Protein AF-Q9QZ90-F1 (afdb_monomer_lite)

Structure (mmCIF, N/CA/C/O backbone):
data_AF-Q9QZ90-F1
#
_entry.id   AF-Q9QZ90-F1
#
loop_
_atom_site.group_PDB
_atom_site.id
_atom_site.type_symbol
_atom_site.label_atom_id
_atom_site.label_alt_id
_atom_site.label_comp_id
_atom_site.label_asym_id
_atom_site.label_entity_id
_atom_site.label_seq_id
_atom_site.pdbx_PDB_ins_code
_atom_site.Cartn_x
_atom_site.Cartn_y
_atom_site.Cartn_z
_atom_site.occupancy
_atom_site.B_iso_or_equiv
_atom_site.auth_seq_id
_atom_site.auth_comp_id
_atom_site.auth_asym_id
_atom_site.auth_atom_id
_atom_site.pdbx_PDB_model_num
ATOM 1 N N . HIS A 1 1 ? -5.263 -1.551 0.653 1.00 66.38 1 HIS A N 1
ATOM 2 C CA . HIS A 1 1 ? -4.727 -0.431 -0.147 1.00 66.38 1 HIS A CA 1
ATOM 3 C C . HIS A 1 1 ? -3.225 -0.358 -0.107 1.00 66.38 1 HIS A C 1
ATOM 5 O O . HIS A 1 1 ? -2.635 -0.944 -0.997 1.00 66.38 1 HIS A O 1
ATOM 11 N N . TYR A 1 2 ? -2.611 0.257 0.911 1.00 67.81 2 TYR A N 1
ATOM 12 C CA . TYR A 1 2 ? -1.144 0.353 0.986 1.00 67.81 2 TYR A CA 1
ATOM 13 C C . TYR A 1 2 ? -0.463 -1.009 1.011 1.00 67.81 2 TYR A C 1
ATOM 15 O O . TYR A 1 2 ? 0.472 -1.207 0.260 1.00 67.81 2 TYR A O 1
ATOM 23 N N . ALA A 1 3 ? -1.005 -1.981 1.753 1.00 74.88 3 ALA A N 1
ATOM 24 C CA . ALA A 1 3 ? -0.441 -3.331 1.768 1.00 74.88 3 ALA A CA 1
ATOM 25 C C . ALA A 1 3 ? -0.352 -3.979 0.371 1.00 74.88 3 ALA A C 1
ATOM 27 O O . ALA A 1 3 ? 0.637 -4.632 0.079 1.00 74.88 3 ALA A O 1
ATOM 28 N N . ALA A 1 4 ? -1.355 -3.772 -0.489 1.00 74.38 4 ALA A N 1
ATOM 29 C CA . ALA A 1 4 ? -1.355 -4.312 -1.850 1.00 74.38 4 ALA A CA 1
ATOM 30 C C . ALA A 1 4 ? -0.444 -3.508 -2.787 1.00 74.38 4 ALA A C 1
ATOM 32 O O . ALA A 1 4 ? 0.234 -4.085 -3.624 1.00 74.38 4 ALA A O 1
ATOM 33 N N . LEU A 1 5 ? -0.413 -2.180 -2.631 1.00 73.38 5 LEU A N 1
ATOM 34 C CA . LEU A 1 5 ? 0.491 -1.319 -3.389 1.00 73.38 5 LEU A CA 1
ATOM 35 C C . LEU A 1 5 ? 1.952 -1.669 -3.084 1.00 73.38 5 LEU A C 1
ATOM 37 O O . LEU A 1 5 ? 2.708 -1.935 -4.005 1.00 73.38 5 LEU A O 1
ATOM 41 N N . GLU A 1 6 ? 2.325 -1.721 -1.807 1.00 77.19 6 GLU A N 1
ATOM 42 C CA . GLU A 1 6 ? 3.690 -2.028 -1.371 1.00 77.19 6 GLU A CA 1
ATOM 43 C C . GLU A 1 6 ? 4.107 -3.464 -1.724 1.00 77.19 6 GLU A C 1
ATOM 45 O O . GLU A 1 6 ? 5.262 -3.697 -2.059 1.00 77.19 6 GLU A O 1
ATOM 50 N N . GLU A 1 7 ? 3.174 -4.424 -1.745 1.00 81.69 7 GLU A N 1
ATOM 51 C CA . GLU A 1 7 ? 3.461 -5.773 -2.250 1.00 81.69 7 GLU A CA 1
ATOM 52 C C . GLU A 1 7 ? 3.837 -5.765 -3.742 1.00 81.69 7 GLU A C 1
ATOM 54 O O . GLU A 1 7 ? 4.783 -6.441 -4.144 1.00 81.69 7 GLU A O 1
ATOM 59 N N . GLU A 1 8 ? 3.122 -5.003 -4.573 1.00 77.81 8 GLU A N 1
ATOM 60 C CA . GLU A 1 8 ? 3.426 -4.902 -6.007 1.00 77.81 8 GLU A CA 1
ATOM 61 C C . GLU A 1 8 ? 4.676 -4.048 -6.285 1.00 77.81 8 GLU A C 1
ATOM 63 O O . GLU A 1 8 ? 5.428 -4.345 -7.216 1.00 77.81 8 GLU A O 1
ATOM 68 N N . ILE A 1 9 ? 4.939 -3.036 -5.450 1.00 77.94 9 ILE A N 1
ATOM 69 C CA . ILE A 1 9 ? 6.191 -2.263 -5.445 1.00 77.94 9 ILE A CA 1
ATOM 70 C C . ILE A 1 9 ? 7.369 -3.203 -5.188 1.00 77.94 9 ILE A C 1
ATOM 72 O O . ILE A 1 9 ? 8.330 -3.191 -5.954 1.00 77.94 9 ILE A O 1
ATOM 76 N N . GLU A 1 10 ? 7.270 -4.077 -4.183 1.00 82.44 10 GLU A N 1
ATOM 77 C CA . GLU A 1 10 ? 8.339 -5.031 -3.885 1.00 82.44 10 GLU A CA 1
ATOM 78 C C . GLU A 1 10 ? 8.556 -6.062 -4.986 1.00 82.44 10 GLU A C 1
ATOM 80 O O . GLU A 1 10 ? 9.690 -6.393 -5.331 1.00 82.44 10 GLU A O 1
ATOM 85 N N . ARG A 1 11 ? 7.475 -6.542 -5.609 1.00 81.00 11 ARG A N 1
ATOM 86 C CA . ARG A 1 11 ? 7.576 -7.427 -6.781 1.00 81.00 11 ARG A CA 1
ATOM 87 C C . ARG A 1 11 ? 8.259 -6.746 -7.966 1.00 81.00 11 ARG A C 1
ATOM 89 O O . ARG A 1 11 ? 8.891 -7.426 -8.771 1.00 81.00 11 ARG A O 1
ATOM 96 N N . SER A 1 12 ? 8.132 -5.426 -8.064 1.00 75.81 12 SER A N 1
ATOM 97 C CA . SER A 1 12 ? 8.658 -4.620 -9.167 1.00 75.81 12 SER A CA 1
ATOM 98 C C . SER A 1 12 ? 10.004 -3.964 -8.855 1.00 75.81 12 SER A C 1
ATOM 100 O O . SER A 1 12 ? 10.540 -3.276 -9.721 1.00 75.81 12 SER A O 1
ATOM 102 N N . ARG A 1 13 ? 10.578 -4.179 -7.664 1.00 78.50 13 ARG A N 1
ATOM 103 C CA . ARG A 1 13 ? 11.784 -3.475 -7.189 1.00 78.50 13 ARG A CA 1
ATOM 104 C C . ARG A 1 13 ? 12.989 -3.602 -8.130 1.00 78.50 13 ARG A C 1
ATOM 106 O O . ARG A 1 13 ? 13.752 -2.658 -8.291 1.00 78.50 13 ARG A O 1
ATOM 113 N N . ASP A 1 14 ? 13.126 -4.763 -8.775 1.00 78.31 14 ASP A N 1
ATOM 114 C CA . ASP A 1 14 ? 14.241 -5.092 -9.669 1.00 78.31 14 ASP A CA 1
ATOM 115 C C . ASP A 1 14 ? 13.918 -4.750 -11.142 1.00 78.31 14 ASP A C 1
ATOM 117 O O . ASP A 1 14 ? 14.740 -4.963 -12.035 1.00 78.31 14 ASP A O 1
ATOM 121 N N . SER A 1 15 ? 12.722 -4.210 -11.422 1.00 78.62 15 SER A N 1
ATOM 122 C CA . SER A 1 15 ? 12.340 -3.762 -12.762 1.00 78.62 15 SER A CA 1
ATOM 123 C C . SER A 1 15 ? 13.075 -2.465 -13.119 1.00 78.62 15 SER A C 1
ATOM 125 O O . SER A 1 15 ? 12.971 -1.488 -12.373 1.00 78.62 15 SER A O 1
ATOM 127 N N . PRO A 1 16 ? 13.741 -2.372 -14.285 1.00 75.75 16 PRO A N 1
ATOM 128 C CA . PRO A 1 16 ? 14.451 -1.161 -14.703 1.00 75.75 16 PRO A CA 1
ATOM 129 C C . PRO A 1 16 ? 13.567 0.091 -14.762 1.00 75.75 16 PRO A C 1
ATOM 131 O O . PRO A 1 16 ? 14.059 1.201 -14.578 1.00 75.75 16 PRO A O 1
ATOM 134 N N . SER A 1 17 ? 12.265 -0.081 -15.023 1.00 73.50 17 SER A N 1
ATOM 135 C CA . SER A 1 17 ? 11.292 1.015 -15.086 1.00 73.50 17 SER A CA 1
ATOM 136 C C . SER A 1 17 ? 10.858 1.532 -13.713 1.00 73.50 17 SER A C 1
ATOM 138 O O . SER A 1 17 ? 10.372 2.657 -13.624 1.00 73.50 17 SER A O 1
ATOM 140 N N . PHE A 1 18 ? 11.038 0.742 -12.651 1.00 73.62 18 PHE A N 1
ATOM 141 C CA . PHE A 1 18 ? 10.534 1.042 -11.311 1.00 73.62 18 PHE A CA 1
ATOM 142 C C . PHE A 1 18 ? 11.654 1.269 -10.282 1.00 73.62 18 PHE A C 1
ATOM 144 O O . PHE A 1 18 ? 11.506 2.098 -9.387 1.00 73.62 18 PHE A O 1
ATOM 151 N N . ALA A 1 19 ? 12.809 0.621 -10.448 1.00 75.31 19 ALA A N 1
ATOM 152 C CA . ALA A 1 19 ? 13.969 0.753 -9.566 1.00 75.31 19 ALA A CA 1
ATOM 153 C C . ALA A 1 19 ? 14.376 2.211 -9.235 1.00 75.31 19 ALA A C 1
ATOM 155 O O . ALA A 1 19 ? 14.714 2.469 -8.082 1.00 75.31 19 ALA A O 1
ATOM 156 N N . PRO A 1 20 ? 14.305 3.199 -10.159 1.00 77.62 20 PRO A N 1
ATOM 157 C CA . PRO A 1 20 ? 14.664 4.587 -9.842 1.00 77.62 20 PRO A CA 1
ATOM 158 C C . PRO A 1 20 ? 13.728 5.294 -8.850 1.00 77.62 20 PRO A C 1
ATOM 160 O O . PRO A 1 20 ? 14.089 6.347 -8.331 1.00 77.62 20 PRO A O 1
ATOM 163 N N . VAL A 1 21 ? 12.521 4.763 -8.627 1.00 73.44 21 VAL A N 1
ATOM 164 C CA . VAL A 1 21 ? 11.510 5.332 -7.716 1.00 73.44 21 VAL A CA 1
ATOM 165 C C . VAL A 1 21 ? 11.214 4.426 -6.518 1.00 73.44 21 VAL A C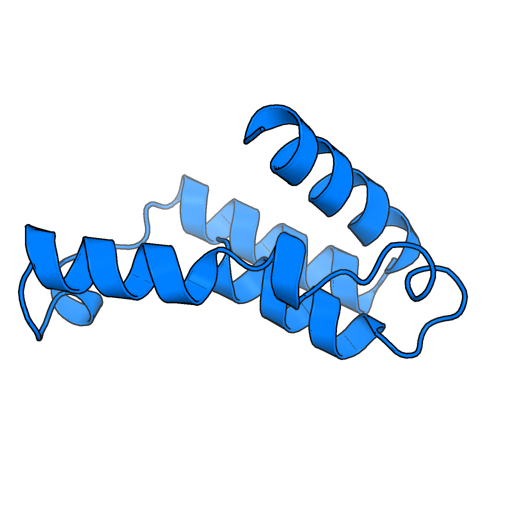 1
ATOM 167 O O . VAL A 1 21 ? 10.251 4.653 -5.786 1.00 73.44 21 VAL A O 1
ATOM 170 N N . TYR A 1 22 ? 12.034 3.397 -6.313 1.00 78.81 22 TYR A N 1
ATOM 171 C CA . TYR A 1 22 ? 11.913 2.469 -5.199 1.00 78.81 22 TYR A CA 1
ATOM 172 C C . TYR A 1 22 ? 12.591 3.049 -3.945 1.00 78.81 22 TYR A C 1
ATOM 174 O O . TYR A 1 22 ? 13.799 2.919 -3.757 1.00 78.81 22 TYR A O 1
ATOM 182 N N . PHE A 1 23 ? 11.790 3.697 -3.096 1.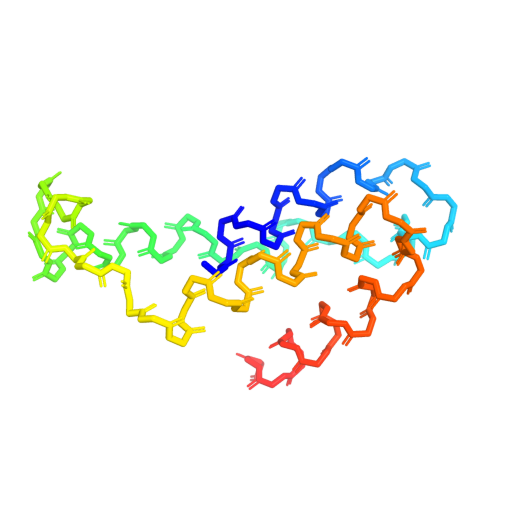00 79.12 23 PHE A N 1
ATOM 183 C CA . PHE A 1 23 ? 12.213 4.326 -1.835 1.00 79.12 23 PHE A CA 1
ATOM 184 C C . PHE A 1 23 ? 11.418 3.747 -0.656 1.00 79.12 23 PHE A C 1
ATOM 186 O O . PHE A 1 23 ? 10.508 4.398 -0.134 1.00 79.12 23 PHE A O 1
ATOM 193 N N . PRO A 1 24 ? 11.663 2.478 -0.286 1.00 75.94 24 PRO A N 1
ATOM 194 C CA . PRO A 1 24 ? 10.851 1.788 0.706 1.00 75.94 24 PRO A CA 1
ATOM 195 C C . PRO A 1 24 ? 10.979 2.404 2.104 1.00 75.94 24 PRO A C 1
ATOM 197 O O . PRO A 1 24 ? 9.976 2.516 2.800 1.00 75.94 24 PRO A O 1
ATOM 200 N N . GLU A 1 25 ? 12.173 2.846 2.510 1.00 74.12 25 GLU A N 1
ATOM 201 C CA . GLU A 1 25 ? 12.391 3.420 3.845 1.00 74.12 25 GLU A CA 1
ATOM 202 C C . GLU A 1 25 ? 11.692 4.774 4.012 1.00 74.12 25 GLU A C 1
ATOM 204 O O . GLU A 1 25 ? 11.157 5.076 5.077 1.00 74.12 25 GLU A O 1
ATOM 209 N N . GLU A 1 26 ? 11.663 5.585 2.956 1.00 75.25 26 GLU A N 1
ATOM 210 C CA . GLU A 1 26 ? 11.104 6.932 2.994 1.00 75.25 26 GLU A CA 1
ATOM 211 C C . GLU A 1 26 ? 9.597 6.963 2.721 1.00 75.25 26 GLU A C 1
ATOM 213 O O . GLU A 1 26 ? 8.909 7.881 3.174 1.00 75.25 26 GLU A O 1
ATOM 218 N N . LEU A 1 27 ? 9.077 5.990 1.963 1.00 73.88 27 LEU A N 1
ATOM 219 C CA . LEU A 1 27 ? 7.708 6.033 1.451 1.00 73.88 27 LEU A CA 1
ATOM 220 C C . LEU A 1 27 ? 6.802 4.912 1.966 1.00 73.88 27 LEU A C 1
ATOM 222 O O . LEU A 1 27 ? 5.586 5.105 1.963 1.00 73.88 27 LEU A O 1
ATOM 226 N N . HIS A 1 28 ? 7.297 3.756 2.422 1.00 76.62 28 HIS A N 1
ATOM 227 C CA . HIS A 1 28 ? 6.390 2.701 2.892 1.00 76.62 28 HIS A CA 1
ATOM 228 C C . HIS A 1 28 ? 5.614 3.162 4.134 1.00 76.62 28 HIS A C 1
ATOM 230 O O . HIS A 1 28 ? 6.172 3.520 5.167 1.00 76.62 28 HIS A O 1
ATOM 236 N N . ARG A 1 29 ? 4.281 3.151 4.029 1.00 79.25 29 ARG A N 1
ATOM 237 C CA . ARG A 1 29 ? 3.360 3.589 5.089 1.00 79.25 29 ARG A CA 1
ATOM 238 C C . ARG A 1 29 ? 2.647 2.430 5.754 1.00 79.25 29 ARG A C 1
ATOM 240 O O . ARG A 1 29 ? 1.949 2.647 6.742 1.00 79.25 29 ARG A O 1
ATOM 247 N N . ARG A 1 30 ? 2.782 1.204 5.243 1.00 79.25 30 ARG A N 1
ATOM 248 C CA . ARG A 1 30 ? 2.109 0.035 5.814 1.00 79.25 30 ARG A CA 1
ATOM 249 C C . ARG A 1 30 ? 2.397 -0.136 7.293 1.00 79.25 30 ARG A C 1
ATOM 251 O O . ARG A 1 30 ? 1.447 -0.336 8.034 1.00 79.25 30 ARG A O 1
ATOM 258 N N . GLU A 1 31 ? 3.651 -0.061 7.725 1.00 80.88 31 GLU A N 1
ATOM 259 C CA . GLU A 1 31 ? 3.981 -0.292 9.134 1.00 80.88 31 GLU A CA 1
ATOM 260 C C . GLU A 1 31 ? 3.338 0.765 10.042 1.00 80.88 31 GLU A C 1
ATOM 262 O O . GLU A 1 31 ? 2.665 0.410 11.009 1.00 80.88 31 GLU A O 1
ATOM 267 N N . ALA A 1 32 ? 3.441 2.044 9.670 1.00 82.62 32 ALA A N 1
ATOM 268 C CA . ALA A 1 32 ? 2.778 3.137 10.378 1.00 82.62 32 ALA A CA 1
ATOM 269 C C . ALA A 1 32 ? 1.252 2.934 10.441 1.00 82.62 32 ALA A C 1
ATOM 271 O O . ALA A 1 32 ? 0.647 3.033 11.505 1.00 82.62 32 ALA A O 1
ATOM 272 N N . LEU A 1 33 ? 0.630 2.546 9.324 1.00 81.69 33 LEU A N 1
ATOM 273 C CA . LEU A 1 33 ? -0.808 2.281 9.269 1.00 81.69 33 LEU A CA 1
ATOM 274 C C . LEU A 1 33 ? -1.218 1.053 10.092 1.00 81.69 33 LEU A C 1
ATOM 276 O O . LEU A 1 33 ? -2.290 1.053 10.689 1.00 81.69 33 LEU A O 1
ATOM 280 N N . GLU A 1 34 ? -0.404 -0.003 10.139 1.00 83.44 34 GLU A N 1
ATOM 281 C CA . GLU A 1 34 ? -0.674 -1.170 10.985 1.00 83.44 34 GLU A CA 1
ATOM 282 C C . GLU A 1 34 ? -0.599 -0.809 12.478 1.00 83.44 34 GLU A C 1
ATOM 284 O O . GLU A 1 34 ? -1.424 -1.295 13.259 1.00 83.44 34 GLU A O 1
ATOM 289 N N . GLN A 1 35 ? 0.331 0.071 12.867 1.00 85.25 35 GLN A N 1
ATOM 290 C CA . GLN A 1 35 ? 0.422 0.608 14.229 1.00 85.25 35 GLN A CA 1
ATOM 291 C C . GLN A 1 35 ? -0.796 1.474 14.575 1.00 85.25 35 GLN A C 1
ATOM 293 O O . GLN A 1 35 ? -1.412 1.261 15.621 1.00 85.25 35 GLN A O 1
ATOM 298 N N . ASP A 1 36 ? -1.213 2.367 13.676 1.00 84.38 36 ASP A N 1
ATOM 299 C CA . ASP A 1 36 ? -2.418 3.182 13.856 1.00 84.38 36 ASP A CA 1
ATOM 300 C C . ASP A 1 36 ? -3.669 2.309 14.004 1.00 84.38 36 ASP A C 1
ATOM 302 O O . ASP A 1 36 ? -4.500 2.529 14.887 1.00 84.38 36 ASP A O 1
ATOM 306 N N . MET A 1 37 ? -3.809 1.272 13.176 1.00 83.19 37 MET A N 1
ATOM 307 C CA . MET A 1 37 ? -4.936 0.345 13.283 1.00 83.19 37 MET A CA 1
ATOM 308 C C . MET A 1 37 ? -4.926 -0.419 14.606 1.00 83.19 37 MET A C 1
ATOM 310 O O . MET A 1 37 ? -5.981 -0.566 15.224 1.00 83.19 37 MET A O 1
ATOM 314 N N . ALA A 1 38 ? -3.758 -0.861 15.077 1.00 86.25 38 ALA A N 1
ATOM 315 C CA . ALA A 1 38 ? -3.638 -1.504 16.382 1.00 86.25 38 ALA A CA 1
ATOM 316 C C . ALA A 1 38 ? -3.967 -0.547 17.540 1.00 86.25 38 ALA A C 1
ATOM 318 O O . ALA A 1 38 ? -4.577 -0.975 18.520 1.00 86.25 38 ALA A O 1
ATOM 319 N N . PHE A 1 39 ? -3.614 0.734 17.415 1.00 86.06 39 PHE A N 1
ATOM 320 C CA . PHE A 1 39 ? -3.937 1.767 18.396 1.00 86.06 39 PHE A CA 1
ATOM 321 C C . PHE A 1 39 ? -5.445 2.063 18.455 1.00 86.06 39 PHE A C 1
ATOM 323 O O . PHE A 1 39 ? -6.027 2.062 19.538 1.00 86.06 39 PHE A O 1
ATOM 330 N N . TRP A 1 40 ? -6.098 2.268 17.305 1.00 81.88 40 TRP A N 1
ATOM 331 C CA . TRP A 1 40 ? -7.510 2.674 17.243 1.00 81.88 40 TRP A CA 1
ATOM 332 C C . TRP A 1 40 ? -8.510 1.519 17.383 1.00 81.88 40 TRP A C 1
ATOM 334 O O . TRP A 1 40 ? -9.577 1.703 17.966 1.00 81.88 40 TRP A O 1
ATOM 344 N N . TYR A 1 41 ? -8.191 0.335 16.855 1.00 80.81 41 TYR A N 1
ATOM 345 C CA . TYR A 1 41 ? -9.102 -0.820 16.802 1.00 80.81 41 TYR A CA 1
ATOM 346 C C . TYR A 1 41 ? -8.642 -2.001 17.672 1.00 80.81 41 TYR A C 1
ATOM 348 O O . TYR A 1 41 ? -9.319 -3.030 17.738 1.00 80.81 41 TYR A O 1
ATOM 356 N N . GLY A 1 42 ? -7.505 -1.864 18.357 1.00 86.06 42 GLY A N 1
ATOM 357 C CA . GLY A 1 42 ? -6.945 -2.890 19.229 1.00 86.06 42 GLY A CA 1
ATOM 358 C C . GLY A 1 42 ? -6.210 -4.013 18.480 1.00 86.06 42 GLY A C 1
ATOM 359 O O . GLY A 1 42 ? -6.125 -4.030 17.253 1.00 86.06 42 GLY A O 1
ATOM 360 N N . PRO A 1 43 ? -5.682 -5.017 19.202 1.00 82.88 43 PRO A N 1
ATOM 361 C CA . PRO A 1 43 ? -4.817 -6.058 18.631 1.00 82.88 43 PRO A CA 1
ATOM 362 C C . PRO A 1 43 ? -5.505 -6.957 17.588 1.00 82.88 43 PRO A C 1
ATOM 364 O O . PRO A 1 43 ? -4.830 -7.607 16.792 1.00 82.88 43 PRO A O 1
ATOM 367 N N . GLN A 1 44 ? -6.841 -6.985 17.557 1.00 85.62 44 GLN A N 1
ATOM 368 C CA . GLN A 1 44 ? -7.639 -7.740 16.583 1.00 85.62 44 GLN A CA 1
ATOM 369 C C . GLN A 1 44 ? -8.184 -6.862 15.444 1.00 85.62 44 GLN A C 1
ATOM 371 O O . GLN A 1 44 ? -9.119 -7.262 14.752 1.00 85.62 44 GLN A O 1
ATOM 376 N N . TRP A 1 45 ? -7.595 -5.683 15.211 1.00 81.38 45 TRP A N 1
ATOM 377 C CA . TRP A 1 45 ? -8.044 -4.719 14.200 1.00 81.38 45 TRP A CA 1
ATOM 378 C C . TRP A 1 45 ? -8.273 -5.327 12.808 1.00 81.38 45 TRP A C 1
ATOM 380 O O . TRP A 1 45 ? -9.215 -4.949 12.117 1.00 81.38 45 TRP A O 1
ATOM 390 N N . ARG A 1 46 ? -7.472 -6.330 12.416 1.00 77.06 46 ARG A N 1
ATOM 391 C CA . ARG A 1 46 ? -7.611 -7.040 11.131 1.00 77.06 46 ARG A CA 1
ATOM 392 C C . ARG A 1 46 ? -8.972 -7.723 10.954 1.00 77.06 46 ARG A C 1
ATOM 394 O O . ARG A 1 46 ? -9.420 -7.876 9.825 1.00 77.06 46 ARG A O 1
ATOM 401 N N . LEU A 1 47 ? -9.616 -8.134 12.047 1.00 78.31 47 LEU A N 1
ATOM 402 C CA . LEU A 1 47 ? -10.958 -8.727 12.045 1.00 78.31 47 LEU A CA 1
ATOM 403 C C . LEU A 1 47 ? -12.061 -7.666 12.179 1.00 78.31 47 LEU A C 1
ATOM 405 O O . LEU A 1 47 ? -13.196 -7.908 11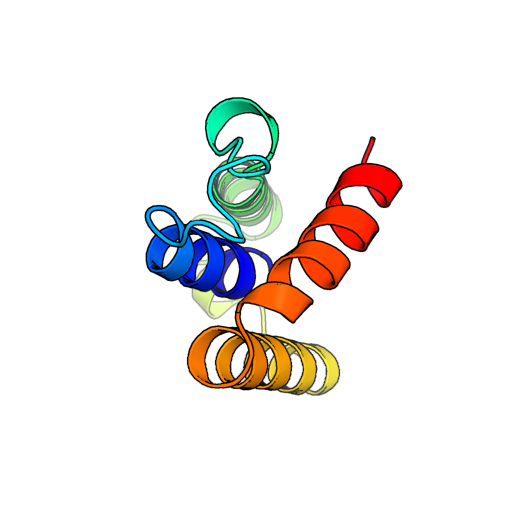.779 1.00 78.31 47 LEU A O 1
ATOM 409 N N . ALA A 1 48 ? -11.731 -6.504 12.747 1.00 72.06 48 ALA A N 1
ATOM 410 C CA . ALA A 1 48 ? -12.681 -5.440 13.060 1.00 72.06 48 ALA A CA 1
ATOM 411 C C . ALA A 1 48 ? -12.887 -4.438 11.914 1.00 72.06 48 ALA A C 1
ATOM 413 O O . ALA A 1 48 ? -13.927 -3.784 11.865 1.00 72.06 48 ALA A O 1
ATOM 414 N N . VAL A 1 49 ? -11.918 -4.301 11.001 1.00 71.38 49 VAL A N 1
ATOM 415 C CA . VAL A 1 49 ? -11.968 -3.322 9.906 1.00 71.38 49 VAL A CA 1
ATOM 416 C C . VAL A 1 49 ? -12.395 -4.007 8.602 1.00 71.38 49 VAL A C 1
ATOM 418 O O . VAL A 1 49 ? -11.563 -4.619 7.925 1.00 71.38 49 VAL A O 1
ATOM 421 N N . PRO A 1 50 ? -13.679 -3.919 8.201 1.00 69.69 50 PRO A N 1
ATOM 422 C CA . PRO A 1 50 ? -14.120 -4.469 6.931 1.00 69.69 50 PRO A CA 1
ATOM 423 C C . PRO A 1 50 ? -13.533 -3.676 5.759 1.00 69.69 50 PRO A C 1
ATOM 425 O O . PRO A 1 50 ? -13.545 -2.444 5.721 1.00 69.69 50 PRO A O 1
ATOM 428 N N . CYS A 1 51 ? -13.052 -4.404 4.754 1.00 72.69 51 CYS A N 1
ATOM 429 C CA . CYS A 1 51 ? -12.629 -3.824 3.489 1.00 72.69 51 CYS A CA 1
ATOM 430 C C . CYS A 1 51 ? -13.874 -3.310 2.748 1.00 72.69 51 CYS A C 1
ATOM 432 O O . CYS A 1 51 ? -14.754 -4.097 2.398 1.00 72.69 51 CYS A O 1
ATOM 434 N N . SER A 1 52 ? -13.988 -1.998 2.525 1.00 80.44 52 SER A N 1
ATOM 435 C CA . SER A 1 52 ? -15.131 -1.465 1.777 1.00 80.44 52 SER A CA 1
ATOM 436 C C . SER A 1 52 ? -15.104 -1.952 0.314 1.00 80.44 52 SER A C 1
ATOM 438 O O . SER A 1 52 ? -14.023 -2.196 -0.227 1.00 80.44 52 SER A O 1
ATOM 440 N N . PRO A 1 53 ? -16.248 -2.036 -0.390 1.00 82.00 53 PRO A N 1
ATOM 441 C CA . PRO A 1 53 ? -16.272 -2.470 -1.791 1.00 82.00 53 PRO A CA 1
ATOM 442 C C . PRO A 1 53 ? -15.435 -1.582 -2.722 1.00 82.00 53 PRO A C 1
ATOM 444 O O . PRO A 1 53 ? -14.821 -2.060 -3.675 1.00 82.00 53 PRO A O 1
ATOM 447 N N . ALA A 1 54 ? -15.385 -0.275 -2.443 1.00 78.62 54 ALA A N 1
ATOM 448 C CA . ALA A 1 54 ? -14.499 0.647 -3.151 1.00 78.62 54 ALA A CA 1
ATOM 449 C C . ALA A 1 54 ? -13.026 0.304 -2.888 1.00 78.62 54 ALA A C 1
ATOM 451 O O . ALA A 1 54 ? -12.208 0.339 -3.808 1.00 78.62 54 ALA A O 1
ATOM 452 N N . THR A 1 55 ? -12.710 -0.096 -1.653 1.00 77.56 55 THR A N 1
ATOM 453 C CA . THR A 1 55 ? -11.369 -0.510 -1.273 1.00 77.56 55 THR A CA 1
ATOM 454 C C . THR A 1 55 ? -10.955 -1.818 -1.950 1.00 77.56 55 THR A C 1
ATOM 456 O O . THR A 1 55 ? -9.877 -1.913 -2.529 1.00 77.56 55 THR A O 1
ATOM 459 N N . SER A 1 56 ? -11.824 -2.817 -1.993 1.00 79.81 56 SER A N 1
ATOM 460 C CA . SER A 1 56 ? -11.507 -4.065 -2.691 1.00 79.81 56 SER A CA 1
ATOM 461 C C . SER A 1 56 ? -11.265 -3.850 -4.190 1.00 79.81 56 SER A C 1
ATOM 463 O O . SER A 1 56 ? -10.296 -4.380 -4.726 1.00 79.81 56 SER A O 1
ATOM 465 N N . ARG A 1 57 ? -12.070 -3.007 -4.856 1.00 82.50 57 ARG A N 1
ATOM 466 C CA . ARG A 1 57 ? -11.884 -2.690 -6.286 1.00 82.50 57 ARG A CA 1
ATOM 467 C C . ARG A 1 57 ? -10.545 -2.023 -6.583 1.00 82.50 57 ARG A C 1
ATOM 469 O O . ARG A 1 57 ? -9.892 -2.371 -7.560 1.00 82.50 57 ARG A O 1
ATOM 476 N N . TYR A 1 58 ? -10.128 -1.073 -5.750 1.00 80.19 58 TYR A N 1
ATOM 477 C CA . TYR A 1 58 ? -8.853 -0.394 -5.970 1.00 80.19 58 TYR A CA 1
ATOM 478 C C . TYR A 1 58 ? -7.651 -1.302 -5.656 1.00 80.19 58 TYR A C 1
ATOM 480 O O . TYR A 1 58 ? -6.684 -1.284 -6.410 1.00 80.19 58 TYR A O 1
ATOM 488 N N . VAL A 1 59 ? -7.735 -2.179 -4.644 1.00 82.31 59 VAL A N 1
ATOM 489 C CA . VAL A 1 59 ? -6.730 -3.245 -4.431 1.00 82.31 59 VAL A CA 1
ATOM 490 C C . VAL A 1 59 ? -6.625 -4.161 -5.649 1.00 82.31 59 VAL A C 1
ATOM 492 O O . VAL A 1 59 ? -5.524 -4.447 -6.109 1.00 82.31 59 VAL A O 1
ATOM 495 N N . GLN A 1 60 ? -7.760 -4.593 -6.199 1.00 83.38 60 GLN A N 1
ATOM 496 C CA . GLN A 1 60 ? -7.770 -5.457 -7.375 1.00 83.38 60 GLN A CA 1
ATOM 497 C C . GLN A 1 60 ? -7.098 -4.781 -8.576 1.00 83.38 60 GLN A C 1
ATOM 499 O O . GLN A 1 60 ? -6.249 -5.392 -9.221 1.00 83.38 60 GLN A O 1
ATOM 504 N N . ARG A 1 61 ? -7.411 -3.504 -8.832 1.00 82.62 61 ARG A N 1
ATOM 505 C CA . ARG A 1 61 ? -6.780 -2.751 -9.921 1.00 82.62 61 ARG A CA 1
ATOM 506 C C . ARG A 1 61 ? -5.265 -2.637 -9.743 1.00 82.62 61 ARG A C 1
ATOM 508 O O . ARG A 1 61 ? -4.545 -2.744 -10.728 1.00 82.62 61 ARG A O 1
ATOM 515 N N . LEU A 1 62 ? -4.781 -2.453 -8.514 1.00 79.94 62 LEU A N 1
ATOM 516 C CA . LEU A 1 62 ? -3.342 -2.417 -8.231 1.00 79.94 62 LEU A CA 1
ATOM 517 C C . LEU A 1 62 ? -2.654 -3.742 -8.579 1.00 79.94 62 LEU A C 1
ATOM 519 O O . LEU A 1 62 ? -1.628 -3.719 -9.250 1.00 79.94 62 LEU A O 1
ATOM 523 N N . HIS A 1 63 ? -3.240 -4.880 -8.199 1.00 81.50 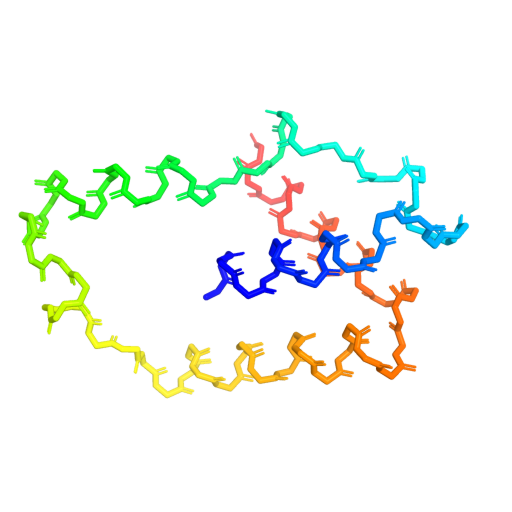63 HIS A N 1
ATOM 524 C CA . HIS A 1 63 ? -2.693 -6.195 -8.555 1.00 81.50 63 HIS A CA 1
ATOM 525 C C . HIS A 1 63 ? -2.725 -6.464 -10.067 1.00 81.50 63 HIS A C 1
ATOM 527 O O . HIS A 1 63 ? -1.815 -7.092 -10.602 1.00 81.50 63 HIS A O 1
ATOM 533 N N . GLU A 1 64 ? -3.767 -6.012 -10.770 1.00 82.19 64 GLU A N 1
ATOM 534 C CA . GLU A 1 64 ? -3.842 -6.124 -12.233 1.00 82.19 64 GLU A CA 1
ATOM 535 C C . GLU A 1 64 ? -2.731 -5.312 -12.908 1.00 82.19 64 GLU A C 1
ATOM 537 O O . GLU A 1 64 ? -2.027 -5.838 -13.768 1.00 82.19 64 GLU A O 1
ATOM 542 N N . VAL A 1 65 ? -2.535 -4.062 -12.479 1.00 80.62 65 VAL A N 1
ATOM 543 C CA . VAL A 1 65 ? -1.501 -3.173 -13.027 1.00 80.62 65 VAL A CA 1
ATOM 544 C C . VAL A 1 65 ? -0.099 -3.686 -12.704 1.00 80.62 65 VAL A C 1
ATOM 546 O O . VAL A 1 65 ? 0.719 -3.772 -13.609 1.00 80.62 65 VAL A O 1
ATOM 549 N N . GLY A 1 66 ? 0.175 -4.107 -11.465 1.00 75.50 66 GLY A N 1
ATOM 550 C CA . GLY A 1 66 ? 1.493 -4.638 -11.089 1.00 75.50 66 GLY A CA 1
ATOM 551 C C . GLY A 1 66 ? 1.906 -5.881 -11.878 1.00 75.50 66 GLY A C 1
ATOM 552 O O . GLY A 1 66 ? 3.083 -6.064 -12.175 1.00 75.50 66 GLY A O 1
ATOM 553 N N . ARG A 1 67 ? 0.938 -6.706 -12.296 1.00 77.00 67 ARG A N 1
ATOM 554 C CA . ARG A 1 67 ? 1.206 -7.916 -13.087 1.00 77.00 67 ARG A CA 1
ATOM 555 C C . ARG A 1 67 ? 1.286 -7.675 -14.588 1.00 77.00 67 ARG A C 1
ATOM 557 O O . ARG A 1 67 ? 2.043 -8.373 -15.255 1.00 77.00 67 ARG A O 1
ATOM 564 N N . ALA A 1 68 ? 0.457 -6.782 -15.122 1.00 77.88 68 ALA A N 1
ATOM 565 C CA . ALA A 1 68 ? 0.326 -6.591 -16.564 1.00 77.88 68 ALA A CA 1
ATOM 566 C C . ALA A 1 68 ? 1.166 -5.421 -17.094 1.00 77.88 68 ALA A C 1
ATOM 568 O O . ALA A 1 68 ? 1.690 -5.513 -18.200 1.00 77.88 68 ALA A O 1
ATOM 569 N N . GLU A 1 69 ? 1.276 -4.336 -16.325 1.00 76.75 69 GLU A N 1
ATOM 570 C CA . GLU A 1 69 ? 1.806 -3.038 -16.766 1.00 76.75 69 GLU A CA 1
ATOM 571 C C . GLU A 1 69 ? 2.575 -2.344 -15.615 1.00 76.75 69 GLU A C 1
ATOM 573 O O . GLU A 1 69 ? 2.140 -1.304 -15.101 1.00 76.75 69 GLU A O 1
ATOM 578 N N . PRO A 1 70 ? 3.712 -2.907 -1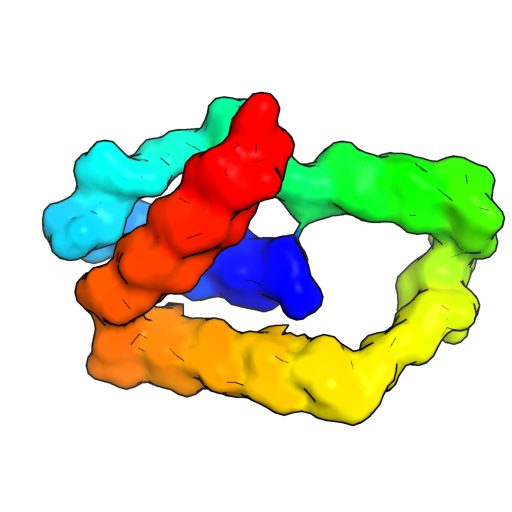5.161 1.00 69.62 70 PRO A N 1
ATOM 579 C CA . PRO A 1 70 ? 4.452 -2.398 -14.005 1.00 69.62 70 PRO A CA 1
ATOM 580 C C . PRO A 1 70 ? 4.949 -0.952 -14.181 1.00 69.62 70 PRO A C 1
ATOM 582 O O . PRO A 1 70 ? 5.073 -0.229 -13.193 1.00 69.62 70 PRO A O 1
ATOM 585 N N . GLU A 1 71 ? 5.160 -0.466 -15.411 1.00 71.44 71 GLU A N 1
ATOM 586 C CA . GLU A 1 71 ? 5.455 0.953 -15.668 1.00 71.44 71 GLU A CA 1
ATOM 587 C C . GLU A 1 71 ? 4.354 1.921 -15.194 1.00 71.44 71 GLU A C 1
ATOM 589 O O . GLU A 1 71 ? 4.653 3.041 -14.776 1.00 71.44 71 GLU A O 1
ATOM 594 N N . LEU A 1 72 ? 3.084 1.504 -15.192 1.00 75.25 72 LEU A N 1
ATOM 595 C CA . LEU A 1 72 ? 1.973 2.332 -14.710 1.00 75.25 72 LEU A CA 1
ATOM 596 C C . LEU A 1 72 ? 1.889 2.354 -13.178 1.00 75.25 72 LEU A C 1
ATOM 598 O O . LEU A 1 72 ? 1.258 3.249 -12.606 1.00 75.25 72 LEU A O 1
ATOM 602 N N . LEU A 1 73 ? 2.560 1.420 -12.495 1.00 70.38 73 LEU A N 1
ATOM 603 C CA . LEU A 1 73 ? 2.640 1.391 -11.035 1.00 70.38 73 LEU A CA 1
ATOM 604 C C . LEU A 1 73 ? 3.334 2.652 -10.492 1.00 70.38 73 LEU A C 1
ATOM 606 O O . LEU A 1 73 ? 2.926 3.175 -9.454 1.00 70.38 73 LEU A O 1
ATOM 610 N N . VAL A 1 74 ? 4.308 3.197 -11.236 1.00 68.94 74 VAL A N 1
ATOM 611 C CA . VAL A 1 74 ? 4.984 4.467 -10.915 1.00 68.94 74 VAL A CA 1
ATOM 612 C C . VAL A 1 74 ? 3.983 5.615 -10.822 1.00 68.94 74 VAL A C 1
ATOM 614 O O . VAL A 1 74 ? 4.035 6.389 -9.871 1.00 68.94 74 VAL A O 1
ATOM 617 N N . ALA A 1 75 ? 3.028 5.712 -11.753 1.00 71.25 75 ALA A N 1
ATOM 618 C CA . ALA A 1 75 ? 2.021 6.773 -11.731 1.00 71.25 75 ALA A CA 1
ATOM 619 C C . ALA A 1 75 ? 1.110 6.678 -10.490 1.00 71.25 75 ALA A C 1
ATOM 621 O O . ALA A 1 75 ? 0.760 7.700 -9.890 1.00 71.25 75 ALA A O 1
ATOM 622 N N . HIS A 1 76 ? 0.766 5.456 -10.064 1.00 68.81 76 HIS A N 1
ATOM 623 C CA . HIS A 1 76 ? -0.017 5.217 -8.849 1.00 68.81 76 HIS A CA 1
ATOM 624 C C . HIS A 1 76 ? 0.763 5.538 -7.569 1.00 68.81 76 HIS A C 1
ATOM 626 O O . HIS A 1 76 ? 0.221 6.208 -6.686 1.00 68.81 76 HIS A O 1
ATOM 632 N N . ALA A 1 77 ? 2.022 5.100 -7.479 1.00 66.75 77 ALA A N 1
ATOM 633 C CA . ALA A 1 77 ? 2.906 5.407 -6.359 1.00 66.75 77 ALA A CA 1
ATOM 634 C C . ALA A 1 77 ? 3.152 6.921 -6.254 1.00 66.75 77 ALA A C 1
ATOM 636 O O . ALA A 1 77 ? 2.930 7.509 -5.200 1.00 66.75 77 ALA A O 1
ATOM 637 N N . TYR A 1 78 ? 3.492 7.577 -7.366 1.00 68.06 78 TYR A N 1
ATOM 638 C CA . TYR A 1 78 ? 3.759 9.015 -7.428 1.00 68.06 78 TYR A CA 1
ATOM 639 C C . TYR A 1 78 ? 2.559 9.862 -6.986 1.00 68.06 78 TYR A C 1
ATOM 641 O O . TYR A 1 78 ? 2.699 10.742 -6.140 1.00 68.06 78 TYR A O 1
ATOM 649 N N . THR A 1 79 ? 1.357 9.557 -7.492 1.00 69.12 79 THR A N 1
ATOM 650 C CA . THR A 1 79 ? 0.135 10.299 -7.131 1.00 69.12 79 THR A CA 1
ATOM 651 C C . THR A 1 79 ? -0.196 10.166 -5.643 1.00 69.12 79 THR A C 1
ATOM 653 O O . THR A 1 79 ? -0.665 11.122 -5.028 1.00 69.12 79 THR A O 1
ATOM 656 N N . ARG A 1 80 ? 0.046 8.991 -5.045 1.00 69.81 80 ARG A N 1
ATOM 657 C CA . ARG A 1 80 ? -0.245 8.754 -3.626 1.00 69.81 80 ARG A CA 1
ATOM 658 C C . ARG A 1 80 ? 0.815 9.313 -2.699 1.00 69.81 80 ARG A C 1
ATOM 660 O O . ARG A 1 80 ? 0.438 9.934 -1.719 1.00 69.81 80 ARG A O 1
ATOM 667 N N . TYR A 1 81 ? 2.093 9.128 -3.008 1.00 65.44 81 TYR A N 1
ATOM 668 C CA . TYR A 1 81 ? 3.175 9.598 -2.151 1.00 65.44 81 TYR A CA 1
ATOM 669 C C . TYR A 1 81 ? 3.337 11.117 -2.186 1.00 65.44 81 TYR A C 1
ATOM 671 O O . TYR A 1 81 ? 3.552 11.711 -1.136 1.00 65.44 81 TYR A O 1
ATOM 679 N N . MET A 1 82 ? 3.141 11.768 -3.339 1.00 63.09 82 MET A N 1
ATOM 680 C CA . MET A 1 82 ? 3.161 13.236 -3.390 1.00 63.09 82 MET A CA 1
ATOM 681 C C . MET A 1 82 ? 1.922 13.892 -2.779 1.00 63.09 82 MET A C 1
ATOM 683 O O . MET A 1 82 ? 2.008 15.033 -2.346 1.00 63.09 82 MET A O 1
ATOM 687 N N . GLY A 1 83 ? 0.773 13.212 -2.759 1.00 58.53 83 GLY A N 1
ATOM 688 C CA . GLY A 1 83 ? -0.425 13.729 -2.084 1.00 58.53 83 GLY A CA 1
ATOM 689 C C . GLY A 1 83 ? -0.389 13.581 -0.560 1.00 58.53 83 GLY A C 1
ATOM 690 O O . GLY A 1 83 ? -1.230 14.150 0.129 1.00 58.53 83 GLY A O 1
ATOM 691 N N . ASP A 1 84 ? 0.551 12.788 -0.055 1.00 62.00 84 ASP A N 1
ATOM 692 C CA . ASP A 1 84 ? 0.673 12.380 1.341 1.00 62.00 84 ASP A CA 1
ATOM 693 C C . ASP A 1 84 ? 1.801 13.123 2.096 1.00 62.00 84 ASP A C 1
ATOM 695 O O . ASP A 1 84 ? 1.880 12.988 3.324 1.00 62.00 84 ASP A O 1
ATOM 699 N N . LEU A 1 85 ? 2.673 13.837 1.369 1.00 52.41 85 LEU A N 1
ATOM 700 C CA . LEU A 1 85 ? 3.689 14.780 1.871 1.00 52.41 85 LEU A CA 1
ATOM 701 C C . LEU A 1 85 ? 3.063 16.154 2.144 1.00 52.41 85 LEU A C 1
ATOM 703 O O . LEU A 1 85 ? 3.455 16.765 3.162 1.00 52.41 85 LEU A O 1
#

InterPro domains:
  IPR002051 Haem oxygenase [PR00088] (17-42)
  IPR002051 Haem oxygenase [PR00088] (70-85)
  IPR002051 Haem oxygenase [PTHR10720] (2-85)
  IPR002051 Haem oxygenase [cd19165] (2-85)
  IPR016053 Haem oxygenase-like [PF01126] (2-85)
  IPR016084 Haem oxygenase-like, multi-helical [G3DSA:1.20.910.10] (1-85)
  IPR016084 Haem oxygenase-like, multi-helical [SSF48613] (1-85)
  IPR018207 Haem oxygenase conserved site [PS00593] (73-83)

pLDDT: mean 76.39, std 6.44, range [52.41, 86.25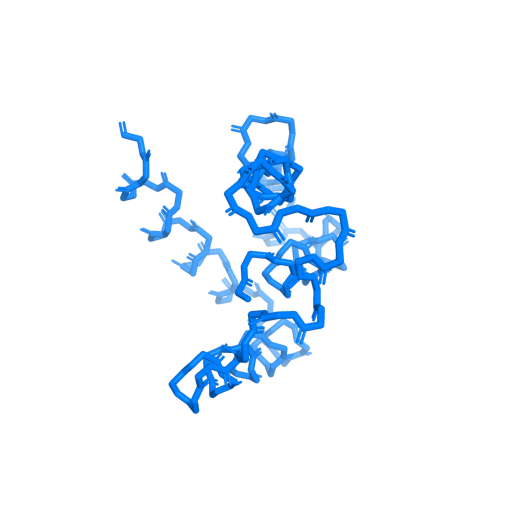]

Organism: Cavia porcellus (NCBI:txid10141)

Sequence (85 aa):
HYAALEEEIERSRDSPSFAPVYFPEELHRREALEQDMAFWYGPQWRLAVPCSPATSRYVQRLHEVGRAEPELLVAHAYTRYMGDL

Secondary structure (DSSP, 8-state):
-HHHHHHHHHHTTT-TTTGGG--HHHH--HHHHHHHHHHHH-TTHHHHS---HHHHHHHHHHHHHHHH-HHHHHHHHHHHHHHH-

Radius of gyration: 13.69 Å; chains: 1; bounding box: 31×24×36 Å

Foldseek 3Di:
DLVLLVVLLVVCCPPPLRVVPNDCPVQRCVVVVVVVQCVPVNPVSVVVDDQDPVNVVVSVVSVVCSVPPVNCSCVVSVVVRVVVD